Protein AF-A0A7W1S8F2-F1 (afdb_monomer_lite)

Structure (mmCIF, N/CA/C/O backbone):
data_AF-A0A7W1S8F2-F1
#
_entry.id   AF-A0A7W1S8F2-F1
#
loop_
_atom_site.group_PDB
_atom_site.id
_atom_site.type_symbol
_atom_site.label_atom_id
_atom_site.label_alt_id
_atom_site.label_comp_id
_atom_site.label_asym_id
_atom_site.label_entity_id
_atom_site.label_seq_id
_atom_site.pdbx_PDB_ins_code
_atom_site.Cartn_x
_atom_site.Cartn_y
_atom_site.Cartn_z
_atom_site.occupancy
_atom_site.B_iso_or_equiv
_atom_site.auth_seq_id
_atom_site.auth_comp_id
_atom_site.auth_asym_id
_atom_site.auth_atom_id
_atom_site.pdbx_PDB_model_num
ATOM 1 N N . TRP A 1 1 ? -20.239 -1.026 -16.893 1.00 43.25 1 TRP A N 1
ATOM 2 C CA . TRP A 1 1 ? -20.354 -1.531 -15.518 1.00 43.25 1 TRP A CA 1
ATOM 3 C C . TRP A 1 1 ? -19.721 -0.488 -14.616 1.00 43.25 1 TRP A C 1
ATOM 5 O O . TRP A 1 1 ? -18.507 -0.480 -14.475 1.00 43.25 1 TRP A O 1
ATOM 15 N N . GLU A 1 2 ? -20.513 0.463 -14.125 1.00 54.94 2 GLU A N 1
ATOM 16 C CA . GLU A 1 2 ? -20.100 1.352 -13.034 1.00 54.94 2 GLU A CA 1
ATOM 17 C C . GLU A 1 2 ? -20.298 0.561 -11.746 1.00 54.94 2 GLU A C 1
ATOM 19 O O . GLU A 1 2 ? -21.408 0.452 -11.233 1.00 54.94 2 GLU A O 1
ATOM 24 N N . THR A 1 3 ? -19.247 -0.108 -11.284 1.00 67.62 3 THR A N 1
ATOM 25 C CA . THR A 1 3 ? -19.252 -0.627 -9.919 1.00 67.62 3 THR A CA 1
ATOM 26 C C . THR A 1 3 ? -19.159 0.576 -8.996 1.00 67.62 3 THR A C 1
ATOM 28 O O . THR A 1 3 ? -18.161 1.297 -9.039 1.00 67.62 3 THR A O 1
ATOM 31 N N . ASP A 1 4 ? -20.178 0.792 -8.168 1.00 87.56 4 ASP A N 1
ATOM 32 C CA . ASP A 1 4 ? -20.087 1.760 -7.082 1.00 87.56 4 ASP A CA 1
ATOM 33 C C . ASP A 1 4 ? -19.149 1.195 -6.004 1.00 87.56 4 ASP A C 1
ATOM 35 O O . ASP A 1 4 ? -19.518 0.391 -5.142 1.00 87.56 4 ASP A O 1
ATOM 39 N N . TRP A 1 5 ? -17.874 1.566 -6.110 1.00 88.62 5 TRP A N 1
ATOM 40 C CA . TRP A 1 5 ? -16.828 1.145 -5.183 1.00 88.62 5 TRP A CA 1
ATOM 41 C C . TRP A 1 5 ? -17.100 1.604 -3.748 1.00 88.62 5 TRP A C 1
ATOM 43 O O . TRP A 1 5 ? -16.693 0.912 -2.814 1.00 88.62 5 TRP A O 1
ATOM 53 N N . ILE A 1 6 ? -17.816 2.717 -3.565 1.00 90.19 6 ILE A N 1
ATOM 54 C CA . ILE A 1 6 ? -18.165 3.250 -2.246 1.00 90.19 6 ILE A CA 1
ATOM 55 C C . ILE A 1 6 ? -19.217 2.348 -1.601 1.00 90.19 6 ILE A C 1
ATOM 57 O O . ILE A 1 6 ? -19.053 1.933 -0.451 1.00 90.19 6 ILE A O 1
ATOM 61 N N . GLU A 1 7 ? -20.261 1.971 -2.342 1.00 91.19 7 GLU A N 1
ATOM 62 C CA . GLU A 1 7 ? -21.257 1.012 -1.854 1.00 91.19 7 GLU A CA 1
ATOM 63 C C . GLU A 1 7 ? -20.631 -0.346 -1.527 1.00 91.19 7 GLU A C 1
ATOM 65 O O . GLU A 1 7 ? -20.913 -0.917 -0.467 1.00 91.19 7 GLU A O 1
ATOM 70 N N . LEU A 1 8 ? -19.730 -0.840 -2.386 1.00 91.44 8 LEU A N 1
ATOM 71 C CA . LEU A 1 8 ? -19.007 -2.085 -2.135 1.00 91.44 8 LEU A CA 1
ATOM 72 C C . LEU A 1 8 ? -18.164 -1.997 -0.857 1.00 91.44 8 LEU A C 1
ATOM 74 O O . LEU A 1 8 ? -18.210 -2.909 -0.032 1.00 91.44 8 LEU A O 1
ATOM 78 N N . PHE A 1 9 ? -17.420 -0.907 -0.663 1.00 93.94 9 PHE A N 1
ATOM 79 C CA . PHE A 1 9 ? -16.606 -0.702 0.533 1.00 93.94 9 PHE A CA 1
ATOM 80 C C . PHE A 1 9 ? -17.468 -0.645 1.799 1.00 93.94 9 PHE A C 1
ATOM 82 O O . PHE A 1 9 ? -17.168 -1.316 2.793 1.00 93.94 9 PHE A O 1
ATOM 89 N N . ARG A 1 10 ? -18.591 0.081 1.739 1.00 92.94 10 ARG A N 1
ATOM 90 C CA . ARG A 1 10 ? -19.545 0.215 2.845 1.00 92.94 10 ARG A CA 1
ATOM 91 C C . ARG A 1 10 ? -20.196 -1.115 3.221 1.00 92.94 10 ARG A C 1
ATOM 93 O O . ARG A 1 10 ? -20.351 -1.408 4.411 1.00 92.94 10 ARG A O 1
ATOM 100 N N . GLY A 1 11 ? -20.573 -1.912 2.221 1.00 92.75 11 GLY A N 1
ATOM 101 C CA . GLY A 1 11 ? -21.198 -3.220 2.405 1.00 92.75 11 GLY A CA 1
ATOM 102 C C . GLY A 1 11 ? -20.216 -4.288 2.886 1.00 92.75 11 GLY A C 1
ATOM 103 O O . GLY A 1 11 ? -20.519 -5.021 3.826 1.00 92.75 11 GLY A O 1
ATOM 104 N N . ALA A 1 12 ? -19.027 -4.352 2.283 1.00 93.69 12 ALA A N 1
ATOM 105 C CA . ALA A 1 12 ? -18.024 -5.368 2.592 1.00 93.69 12 ALA A CA 1
ATOM 106 C C . ALA A 1 12 ? -17.306 -5.123 3.925 1.00 93.69 12 ALA A C 1
ATOM 108 O O . ALA A 1 12 ? -16.913 -6.089 4.577 1.00 93.69 12 ALA A O 1
ATOM 109 N N . ARG A 1 13 ? -17.121 -3.853 4.325 1.00 94.38 13 ARG A N 1
ATOM 110 C CA . ARG A 1 13 ? -16.362 -3.448 5.527 1.00 94.38 13 ARG A CA 1
ATOM 111 C C . ARG A 1 13 ? -15.024 -4.190 5.632 1.00 94.38 13 ARG A C 1
ATOM 113 O O . ARG A 1 13 ? -14.795 -4.916 6.606 1.00 94.38 13 ARG A O 1
ATOM 120 N N . PRO A 1 14 ? -14.154 -4.076 4.618 1.00 95.06 14 PRO A N 1
ATOM 121 C CA . PRO A 1 14 ? -13.013 -4.963 4.479 1.00 95.06 14 PRO A CA 1
ATOM 122 C C . PRO A 1 14 ? -12.031 -4.823 5.644 1.00 95.06 14 PRO A C 1
ATOM 124 O O . PRO A 1 14 ? -11.685 -3.724 6.069 1.00 95.06 14 PRO A O 1
ATOM 127 N N . ASN A 1 15 ? -11.499 -5.956 6.103 1.00 95.50 15 ASN A N 1
ATOM 128 C CA . ASN A 1 15 ? -10.436 -5.960 7.106 1.00 95.50 15 ASN A CA 1
ATOM 129 C C . ASN A 1 15 ? -9.069 -5.606 6.507 1.00 95.50 15 ASN A C 1
ATOM 131 O O . ASN A 1 15 ? -8.148 -5.261 7.243 1.00 95.50 15 ASN A O 1
ATOM 135 N N . GLY A 1 16 ? -8.912 -5.717 5.190 1.00 96.88 16 GLY A N 1
ATOM 136 C CA . GLY A 1 16 ? -7.654 -5.468 4.504 1.00 96.88 16 GLY A CA 1
ATOM 137 C C . GLY A 1 16 ? -7.864 -4.963 3.088 1.00 96.88 16 GLY A C 1
ATOM 138 O O . GLY A 1 16 ? -8.748 -5.450 2.388 1.00 96.88 16 GLY A O 1
ATOM 139 N N . ILE A 1 17 ? -7.009 -4.037 2.667 1.00 97.62 17 ILE A N 1
ATOM 140 C CA . ILE A 1 17 ? -6.901 -3.560 1.291 1.00 97.62 17 ILE A CA 1
ATOM 141 C C . ILE A 1 17 ? -5.522 -3.952 0.763 1.00 97.62 17 ILE A C 1
ATOM 143 O O . ILE A 1 17 ? -4.499 -3.641 1.374 1.00 97.62 17 ILE A O 1
ATOM 147 N N . LEU A 1 18 ? -5.515 -4.633 -0.379 1.00 97.31 18 LEU A N 1
ATOM 148 C CA . LEU A 1 18 ? -4.326 -4.915 -1.170 1.00 97.31 18 LEU A CA 1
ATOM 149 C C . LEU A 1 18 ? -4.426 -4.095 -2.456 1.00 97.31 18 LEU A C 1
ATOM 151 O O . LEU A 1 18 ? -5.280 -4.371 -3.296 1.00 97.31 18 LEU A O 1
ATOM 155 N N . PHE A 1 19 ? -3.576 -3.088 -2.601 1.00 97.50 19 PHE A N 1
ATOM 156 C CA . PHE A 1 19 ? -3.540 -2.231 -3.779 1.00 97.50 19 PHE A CA 1
ATOM 157 C C . PHE A 1 19 ? -2.356 -2.624 -4.654 1.00 97.50 19 PHE A C 1
ATOM 159 O O . PHE A 1 19 ? -1.218 -2.666 -4.189 1.00 97.50 19 PHE A O 1
ATOM 166 N N . MET A 1 20 ? -2.612 -2.924 -5.922 1.00 95.69 20 MET A N 1
ATOM 167 C CA . MET A 1 20 ? -1.552 -3.213 -6.883 1.00 95.69 20 MET A CA 1
ATOM 168 C C . MET A 1 20 ? -1.270 -1.962 -7.697 1.00 95.69 20 MET A C 1
ATOM 170 O O . MET A 1 20 ? -2.176 -1.424 -8.326 1.00 95.69 20 MET A O 1
ATOM 174 N N . LEU A 1 21 ? -0.017 -1.530 -7.684 1.00 96.19 21 LEU A N 1
ATOM 175 C CA . LEU A 1 21 ? 0.453 -0.365 -8.412 1.00 96.19 21 LEU A CA 1
ATOM 176 C C . LEU A 1 21 ? 1.238 -0.820 -9.639 1.00 96.19 21 LEU A C 1
ATOM 178 O O . LEU A 1 21 ? 2.101 -1.692 -9.545 1.00 96.19 21 LEU A O 1
ATOM 182 N N . ASP A 1 22 ? 0.955 -0.205 -10.780 1.00 91.38 22 ASP A N 1
ATOM 183 C CA . ASP A 1 22 ? 1.684 -0.415 -12.027 1.00 91.38 22 ASP A CA 1
ATOM 184 C C . ASP A 1 22 ? 2.376 0.876 -12.463 1.00 91.38 22 ASP A C 1
ATOM 186 O O . ASP A 1 22 ? 1.724 1.867 -12.783 1.00 91.38 22 ASP A O 1
ATOM 190 N N . GLN A 1 23 ? 3.705 0.882 -12.492 1.00 87.44 23 GLN A N 1
ATOM 191 C CA . GLN A 1 23 ? 4.449 2.108 -12.763 1.00 87.44 23 GLN A CA 1
ATOM 192 C C . GLN A 1 23 ? 4.373 2.604 -14.220 1.00 87.44 23 GLN A C 1
ATOM 194 O O . GLN A 1 23 ? 4.863 3.695 -14.500 1.00 87.44 23 GLN A O 1
ATOM 199 N N . THR A 1 24 ? 3.757 1.856 -15.146 1.00 88.31 24 THR A N 1
ATOM 200 C CA . THR A 1 24 ? 3.661 2.272 -16.558 1.00 88.31 24 THR A CA 1
ATOM 201 C C . THR A 1 24 ? 2.796 3.513 -16.783 1.00 88.31 24 THR A C 1
ATOM 203 O O . THR A 1 24 ? 2.989 4.200 -17.780 1.00 88.31 24 THR A O 1
ATOM 206 N N . ASP A 1 25 ? 1.850 3.807 -15.883 1.00 88.94 25 ASP A N 1
ATOM 207 C CA . ASP A 1 25 ? 1.038 5.032 -15.929 1.00 88.94 25 ASP A CA 1
ATOM 208 C C . ASP A 1 25 ? 0.921 5.669 -14.533 1.00 88.94 25 ASP A C 1
ATOM 210 O O . ASP A 1 25 ? -0.038 5.419 -13.795 1.00 88.94 25 ASP A O 1
ATOM 214 N N . PRO A 1 26 ? 1.898 6.505 -14.138 1.00 90.38 26 PRO A N 1
ATOM 215 C CA . PRO A 1 26 ? 1.913 7.086 -12.805 1.00 90.38 26 PRO A CA 1
ATOM 216 C C . PRO A 1 26 ? 0.741 8.025 -12.515 1.00 90.38 26 PRO A C 1
ATOM 218 O O . PRO A 1 26 ? 0.376 8.178 -11.353 1.00 90.38 26 PRO A O 1
ATOM 221 N N . PHE A 1 27 ? 0.162 8.681 -13.525 1.00 92.88 27 PHE A N 1
ATOM 222 C CA . PHE A 1 27 ? -0.950 9.611 -13.308 1.00 92.88 27 PHE A CA 1
ATOM 223 C C . PHE A 1 27 ? -2.220 8.846 -12.955 1.00 92.88 27 PHE A C 1
ATOM 225 O O . PHE A 1 27 ? -2.817 9.105 -11.911 1.00 92.88 27 PHE A O 1
ATOM 232 N N . LEU A 1 28 ? -2.556 7.830 -13.751 1.00 94.75 28 LEU A N 1
ATOM 233 C CA . LEU A 1 28 ? -3.716 6.988 -13.486 1.00 94.75 28 LEU A CA 1
ATOM 234 C C . LEU A 1 28 ? -3.609 6.277 -12.129 1.00 94.75 28 LEU A C 1
ATOM 236 O O . LEU A 1 28 ? -4.579 6.219 -11.374 1.00 94.75 28 LEU A O 1
ATOM 240 N N . GLN A 1 29 ? -2.424 5.760 -11.788 1.00 95.38 29 GLN A N 1
ATOM 241 C CA . GLN A 1 29 ? -2.217 5.090 -10.503 1.00 95.38 29 GLN A CA 1
ATOM 242 C C . GLN A 1 29 ? -2.323 6.042 -9.309 1.00 95.38 29 GLN A C 1
ATOM 244 O O . GLN A 1 29 ? -2.826 5.643 -8.258 1.00 95.38 29 GLN A O 1
ATOM 249 N N . LYS A 1 30 ? -1.877 7.298 -9.446 1.00 95.88 30 LYS A N 1
ATOM 250 C CA . LYS A 1 30 ? -2.061 8.322 -8.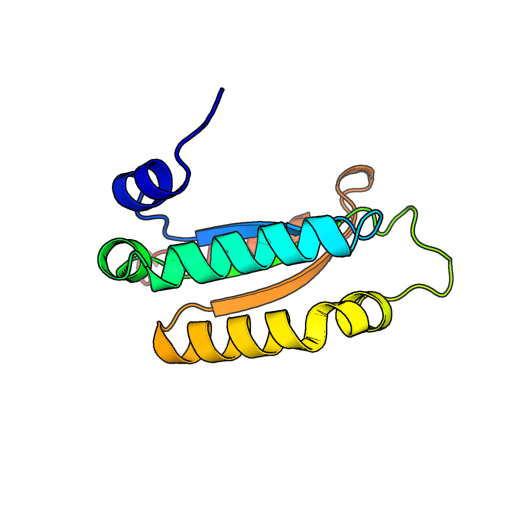405 1.00 95.88 30 LYS A CA 1
ATOM 251 C C . LYS A 1 30 ? -3.528 8.626 -8.179 1.00 95.88 30 LYS A C 1
ATOM 253 O O . LYS A 1 30 ? -3.947 8.692 -7.027 1.00 95.88 30 LYS A O 1
ATOM 258 N N . ASP A 1 31 ? -4.296 8.786 -9.249 1.00 96.00 31 ASP A N 1
ATOM 259 C CA . ASP A 1 31 ? -5.728 9.058 -9.148 1.00 96.00 31 ASP A CA 1
ATOM 260 C C . ASP A 1 31 ? -6.456 7.880 -8.495 1.00 96.00 31 ASP A C 1
ATOM 262 O O . ASP A 1 31 ? -7.228 8.074 -7.557 1.00 96.00 31 ASP A O 1
ATOM 266 N N . ALA A 1 32 ? -6.130 6.646 -8.893 1.00 95.94 32 ALA A N 1
ATOM 267 C CA . ALA A 1 32 ? -6.679 5.438 -8.282 1.00 95.94 32 ALA A CA 1
ATOM 268 C C . ALA A 1 32 ? -6.308 5.308 -6.793 1.00 95.94 32 ALA A C 1
ATOM 270 O O . ALA A 1 32 ? -7.163 4.997 -5.961 1.00 95.94 32 ALA A O 1
ATOM 271 N N . LEU A 1 33 ? -5.052 5.573 -6.425 1.00 97.25 33 LEU A N 1
ATOM 272 C CA . LEU A 1 33 ? -4.614 5.517 -5.030 1.00 97.25 33 LEU A CA 1
ATOM 273 C C . LEU A 1 33 ? -5.289 6.609 -4.190 1.00 97.25 33 LEU A C 1
ATOM 275 O O . LEU A 1 33 ? -5.770 6.334 -3.091 1.00 97.25 33 LEU A O 1
ATOM 279 N N . ASN A 1 34 ? -5.384 7.833 -4.714 1.00 97.38 34 ASN A N 1
ATOM 280 C CA . ASN A 1 34 ? -6.085 8.927 -4.048 1.00 97.38 34 ASN A CA 1
ATOM 281 C C . ASN A 1 34 ? -7.580 8.650 -3.900 1.00 97.38 34 ASN A C 1
ATOM 283 O O . ASN A 1 34 ? -8.137 8.982 -2.856 1.00 97.38 34 ASN A O 1
ATOM 287 N N . PHE A 1 35 ? -8.208 8.008 -4.887 1.00 96.50 35 PHE A N 1
ATOM 288 C CA . PHE A 1 35 ? -9.595 7.564 -4.804 1.00 96.50 35 PHE A CA 1
ATOM 289 C C . PHE A 1 35 ? -9.802 6.583 -3.645 1.00 96.50 35 PHE A C 1
ATOM 291 O O . PHE A 1 35 ? -10.694 6.786 -2.826 1.00 96.50 35 PHE A O 1
ATOM 298 N N . VAL A 1 36 ? -8.948 5.562 -3.510 1.00 96.94 36 VAL A N 1
ATOM 299 C CA . VAL A 1 36 ? -9.058 4.590 -2.408 1.00 96.94 36 VAL A CA 1
ATOM 300 C C . VAL A 1 36 ? -8.819 5.254 -1.050 1.00 96.94 36 VAL A C 1
ATOM 302 O O . VAL A 1 36 ? -9.576 5.015 -0.112 1.00 96.94 36 VAL A O 1
ATOM 305 N N . LEU A 1 37 ? -7.806 6.120 -0.938 1.00 97.50 37 LEU A N 1
ATOM 306 C CA . LEU A 1 37 ? -7.552 6.877 0.292 1.00 97.50 37 LEU A CA 1
ATOM 307 C C . LEU A 1 37 ? -8.742 7.782 0.645 1.00 97.50 37 LEU A C 1
ATOM 309 O O . LEU A 1 37 ? -9.120 7.855 1.811 1.00 97.50 37 LEU A O 1
ATOM 313 N N . GLN A 1 38 ? -9.364 8.427 -0.344 1.00 96.75 38 GLN A N 1
ATOM 314 C CA . GLN A 1 38 ? -10.550 9.261 -0.144 1.00 96.75 38 GLN A CA 1
ATOM 315 C C . GLN A 1 38 ? -11.766 8.438 0.287 1.00 96.75 38 GLN A C 1
ATOM 317 O O . GLN A 1 38 ? -12.427 8.794 1.254 1.00 96.75 38 GLN A O 1
ATOM 322 N N . MET A 1 39 ? -12.005 7.292 -0.346 1.00 96.06 39 MET A N 1
ATOM 323 C CA . MET A 1 39 ? -13.089 6.378 0.015 1.00 96.06 39 MET A CA 1
ATOM 324 C C . MET A 1 39 ? -12.995 5.912 1.477 1.00 96.06 39 MET A C 1
ATOM 326 O O . MET A 1 39 ? -14.008 5.816 2.164 1.00 96.06 39 MET A O 1
ATOM 330 N N . ILE A 1 40 ? -11.782 5.659 1.981 1.00 96.75 40 ILE A N 1
ATOM 331 C CA . ILE A 1 40 ? -11.559 5.315 3.396 1.00 96.75 40 ILE A CA 1
ATOM 332 C C . ILE A 1 40 ? -11.910 6.494 4.320 1.00 96.75 40 ILE A C 1
ATOM 334 O O . ILE A 1 40 ? -12.453 6.278 5.404 1.00 96.75 40 ILE A O 1
ATOM 338 N N . ASP A 1 41 ? -11.597 7.728 3.910 1.00 95.31 41 ASP A N 1
ATOM 339 C CA . ASP A 1 41 ? -11.911 8.940 4.677 1.00 95.31 41 ASP A CA 1
ATOM 340 C C . ASP A 1 41 ? -13.418 9.215 4.732 1.00 95.31 41 ASP A C 1
ATOM 342 O O . ASP A 1 41 ? -13.938 9.560 5.797 1.00 95.31 41 ASP A O 1
ATOM 346 N N . ASP A 1 42 ? -14.107 9.024 3.608 1.00 95.44 42 ASP A N 1
ATOM 347 C CA . ASP A 1 42 ? -15.531 9.329 3.456 1.00 95.44 42 ASP A CA 1
ATOM 348 C C . ASP A 1 42 ? -16.438 8.275 4.108 1.00 95.44 42 ASP A C 1
ATOM 350 O O . ASP A 1 42 ? -17.562 8.580 4.508 1.00 95.44 42 ASP A O 1
ATOM 354 N N . GLU A 1 43 ? -15.938 7.049 4.300 1.00 95.12 43 GLU A N 1
ATOM 355 C CA . GLU A 1 43 ? -16.676 5.933 4.899 1.00 95.12 43 GLU A CA 1
ATOM 356 C C . GLU A 1 43 ? -16.079 5.488 6.253 1.00 95.12 43 GLU A C 1
ATOM 358 O O . GLU A 1 43 ? -15.662 4.332 6.420 1.00 95.12 43 GLU A O 1
ATOM 363 N N . PRO A 1 44 ? -16.082 6.350 7.292 1.00 91.31 44 PRO A N 1
ATOM 364 C CA . PRO A 1 44 ? -15.409 6.078 8.564 1.00 91.31 44 PRO A CA 1
ATOM 365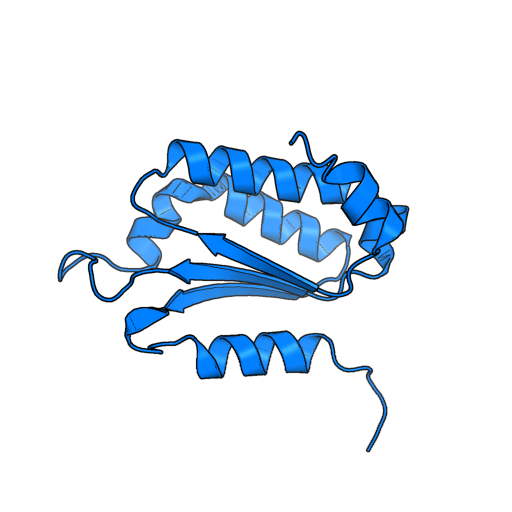 C C . PRO A 1 44 ? -16.001 4.880 9.316 1.00 91.31 44 PRO A C 1
ATOM 367 O O . PRO A 1 44 ? -15.315 4.242 10.112 1.00 91.31 44 PRO A O 1
ATOM 370 N N . VAL A 1 45 ? -17.278 4.554 9.090 1.00 91.94 45 VAL A N 1
ATOM 371 C CA . VAL A 1 45 ? -17.922 3.379 9.700 1.00 91.94 45 VAL A CA 1
ATOM 372 C C . VAL A 1 45 ? -17.363 2.087 9.111 1.00 91.94 45 VAL A C 1
ATOM 374 O O . VAL A 1 45 ? -17.100 1.150 9.864 1.00 91.94 45 VAL A O 1
ATOM 377 N N . ALA A 1 46 ? -17.163 2.040 7.792 1.00 92.44 46 ALA A N 1
ATOM 378 C CA . ALA A 1 46 ? -16.577 0.888 7.117 1.00 92.44 46 ALA A CA 1
ATOM 379 C C . ALA A 1 46 ? -15.073 0.788 7.396 1.00 92.44 46 ALA A C 1
ATOM 381 O O . ALA A 1 46 ? -14.568 -0.302 7.642 1.00 92.44 46 ALA A O 1
ATOM 382 N N . ALA A 1 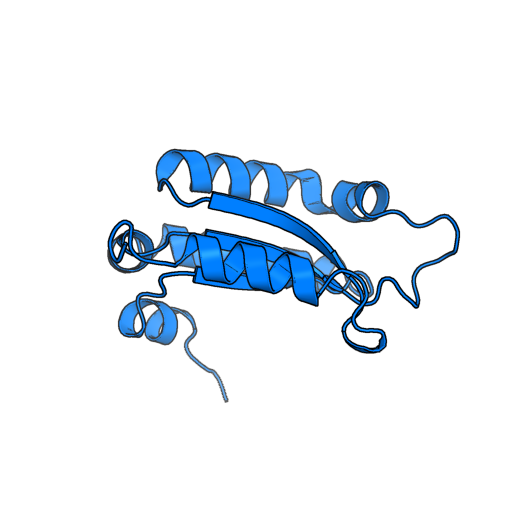47 ? -14.377 1.924 7.471 1.00 94.38 47 ALA A N 1
ATOM 383 C CA . ALA A 1 47 ? -12.951 1.974 7.769 1.00 94.38 47 ALA A CA 1
ATOM 384 C C . ALA A 1 47 ? -12.583 1.447 9.171 1.00 94.38 47 ALA A C 1
ATOM 386 O O . ALA A 1 47 ? -11.450 1.027 9.381 1.00 94.38 4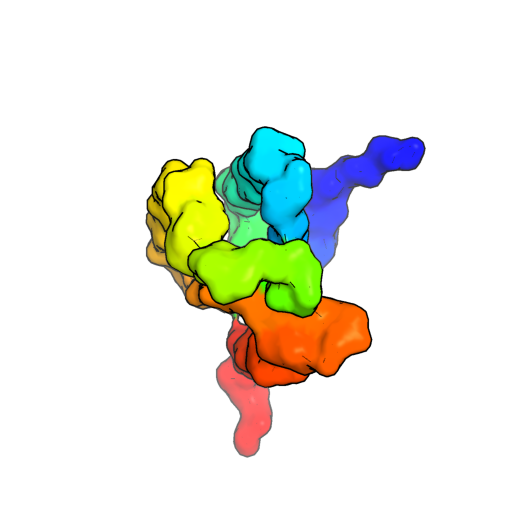7 ALA A O 1
ATOM 387 N N . LYS A 1 48 ? -13.518 1.409 10.135 1.00 92.69 48 LYS A N 1
ATOM 388 C CA . LYS A 1 48 ? -13.256 0.893 11.495 1.00 92.69 48 LYS A CA 1
ATOM 389 C C . LYS A 1 48 ? -12.809 -0.570 11.541 1.00 92.69 48 LYS A C 1
ATOM 391 O O . LYS A 1 48 ? -12.141 -0.952 12.498 1.00 92.69 48 LYS A O 1
ATOM 396 N N . SER A 1 49 ? -13.208 -1.401 10.578 1.00 92.38 49 SER A N 1
ATOM 397 C CA . SER A 1 49 ? -12.770 -2.803 10.517 1.00 92.38 49 SER A CA 1
ATOM 398 C C . SER A 1 49 ? -11.422 -2.976 9.817 1.00 92.38 49 SER A C 1
ATOM 400 O O . SER A 1 49 ? -10.847 -4.065 9.892 1.00 92.38 49 SER A O 1
ATOM 402 N N . LEU A 1 50 ? -10.904 -1.929 9.168 1.00 96.56 50 LEU A N 1
ATOM 403 C CA . LEU A 1 50 ? -9.672 -1.983 8.398 1.00 96.56 50 LEU A CA 1
ATOM 404 C C . LEU A 1 50 ? -8.469 -2.184 9.327 1.00 96.56 50 LEU A C 1
ATOM 406 O O . LEU A 1 50 ? -8.197 -1.387 10.220 1.00 96.56 50 LEU A O 1
ATOM 410 N N . LYS A 1 51 ? -7.721 -3.261 9.093 1.00 96.81 51 LYS A N 1
ATOM 411 C CA . LYS A 1 51 ? -6.503 -3.629 9.828 1.00 96.81 51 LYS A CA 1
ATOM 412 C C . LYS A 1 51 ? -5.239 -3.456 8.998 1.00 96.81 51 LYS A C 1
ATOM 414 O O . LYS A 1 51 ? -4.164 -3.293 9.577 1.00 96.81 51 LYS A O 1
ATOM 419 N N . ALA A 1 52 ? -5.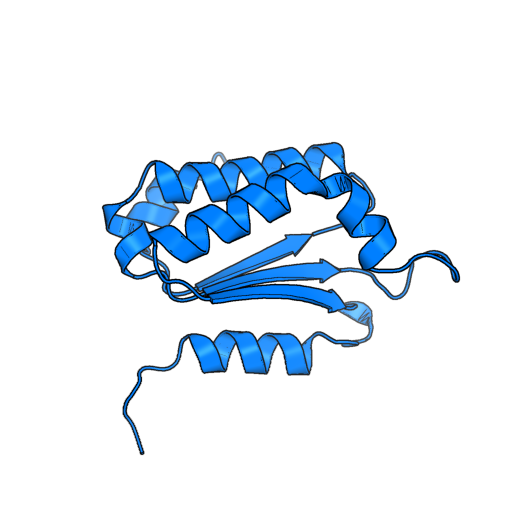342 -3.518 7.669 1.00 98.00 52 ALA A N 1
ATOM 420 C CA . ALA A 1 52 ? -4.195 -3.402 6.775 1.00 98.00 52 ALA A CA 1
ATOM 421 C C . ALA A 1 52 ? -4.519 -2.674 5.463 1.00 98.00 52 ALA A C 1
ATOM 423 O O . ALA A 1 52 ? -5.536 -2.966 4.842 1.00 98.00 52 ALA A O 1
ATOM 424 N N . PHE A 1 53 ? -3.611 -1.817 4.998 1.00 98.38 53 PHE A N 1
ATOM 425 C CA . PHE A 1 53 ? -3.582 -1.294 3.629 1.00 98.38 53 PHE A CA 1
ATOM 426 C C . PHE A 1 53 ? -2.171 -1.472 3.066 1.00 98.38 53 PHE A C 1
ATOM 428 O O . PHE A 1 53 ? -1.247 -0.744 3.415 1.00 98.38 53 PHE A O 1
ATOM 435 N N . TYR A 1 54 ? -1.995 -2.486 2.224 1.00 98.44 54 TYR A N 1
ATOM 436 C CA . TYR A 1 54 ? -0.706 -2.876 1.660 1.00 98.44 54 TYR A CA 1
ATOM 437 C C . TYR A 1 54 ? -0.666 -2.551 0.164 1.00 98.44 54 TYR A C 1
ATOM 439 O O . TYR A 1 54 ? -1.644 -2.787 -0.544 1.00 98.44 54 TYR A O 1
ATOM 447 N N . ILE A 1 55 ? 0.461 -2.022 -0.314 1.00 98.38 55 ILE A N 1
ATOM 448 C CA . ILE A 1 55 ? 0.691 -1.654 -1.714 1.00 98.38 55 ILE A CA 1
ATOM 449 C C . ILE A 1 55 ? 1.781 -2.554 -2.302 1.00 98.38 55 ILE A C 1
ATOM 451 O O . ILE A 1 55 ? 2.896 -2.598 -1.785 1.00 98.38 55 ILE A O 1
ATOM 455 N N . LEU A 1 56 ? 1.468 -3.253 -3.393 1.00 97.81 56 LEU A N 1
ATOM 456 C CA . LEU A 1 56 ? 2.442 -4.002 -4.185 1.00 97.81 56 LEU A CA 1
ATOM 457 C C . LEU A 1 56 ? 2.723 -3.251 -5.486 1.00 97.81 56 LEU A C 1
ATOM 459 O O . LEU A 1 56 ? 1.860 -3.195 -6.361 1.00 97.81 56 LEU A O 1
ATOM 463 N N . VAL A 1 57 ? 3.929 -2.714 -5.632 1.00 97.25 57 VAL A N 1
ATOM 464 C CA . VAL A 1 57 ? 4.425 -2.161 -6.894 1.00 97.25 57 VAL A CA 1
ATOM 465 C C . VAL A 1 57 ? 4.832 -3.334 -7.778 1.00 97.25 57 VAL A C 1
ATOM 467 O O . VAL A 1 57 ? 5.829 -4.012 -7.532 1.00 97.25 57 VAL A O 1
ATOM 470 N N . ASN A 1 58 ? 3.986 -3.637 -8.755 1.00 95.12 58 ASN A N 1
ATOM 471 C CA . ASN A 1 58 ? 4.066 -4.854 -9.544 1.00 95.12 58 ASN A CA 1
ATOM 472 C C . ASN A 1 58 ? 4.989 -4.694 -10.765 1.00 95.12 58 ASN A C 1
ATOM 474 O O . ASN A 1 58 ? 5.382 -3.593 -11.156 1.00 95.12 58 ASN A O 1
ATOM 478 N N . LYS A 1 59 ? 5.245 -5.829 -11.418 1.00 94.00 59 LYS A N 1
ATOM 479 C CA . LYS A 1 59 ? 6.002 -5.972 -12.659 1.00 94.00 59 LYS A CA 1
ATOM 480 C C . LYS A 1 59 ? 7.493 -5.673 -12.505 1.00 94.00 59 LYS A C 1
ATOM 482 O O . LYS A 1 59 ? 8.122 -5.249 -13.467 1.00 94.00 59 LYS A O 1
ATOM 487 N N . SER A 1 60 ? 8.071 -5.914 -11.326 1.00 93.62 60 SER A N 1
ATOM 488 C CA . SER A 1 60 ? 9.503 -5.669 -11.086 1.00 93.62 60 SER A CA 1
ATOM 489 C C . SER A 1 60 ? 10.459 -6.475 -11.972 1.00 93.62 60 SER A C 1
ATOM 491 O O . SER A 1 60 ? 11.654 -6.213 -11.993 1.00 93.62 60 SER A O 1
ATOM 493 N N . ASP A 1 61 ? 9.946 -7.436 -12.738 1.00 91.38 61 ASP A N 1
ATOM 494 C CA . ASP A 1 61 ? 10.668 -8.180 -13.768 1.00 91.38 61 ASP A CA 1
ATOM 495 C C . ASP A 1 61 ? 10.877 -7.416 -15.086 1.00 91.38 61 ASP A C 1
ATOM 497 O O . ASP A 1 61 ? 11.732 -7.817 -15.868 1.00 91.38 61 ASP A O 1
ATOM 501 N N . VAL A 1 62 ? 10.117 -6.345 -15.343 1.00 91.69 62 VAL A N 1
ATOM 502 C CA . VAL A 1 62 ? 10.218 -5.542 -16.583 1.00 91.69 62 VAL A CA 1
ATOM 503 C C . VAL A 1 62 ? 10.653 -4.100 -16.329 1.00 91.69 62 VAL A C 1
ATOM 505 O O . VAL A 1 62 ? 10.561 -3.252 -17.215 1.00 91.69 62 VAL A O 1
ATOM 508 N N . TRP A 1 63 ? 11.066 -3.794 -15.102 1.00 91.88 63 TRP A N 1
ATOM 509 C CA . TRP A 1 63 ? 11.638 -2.496 -14.769 1.00 91.88 63 TRP A CA 1
ATOM 510 C C . TRP A 1 63 ? 13.023 -2.374 -15.418 1.00 91.88 63 TRP A C 1
ATOM 512 O O . TRP A 1 63 ? 13.650 -3.388 -15.722 1.00 91.88 63 TRP A O 1
ATOM 522 N N . GLY A 1 64 ? 13.491 -1.147 -15.667 1.00 88.94 64 GLY A N 1
ATOM 523 C CA . GLY A 1 64 ? 14.867 -0.951 -16.125 1.00 88.94 64 GLY A CA 1
ATOM 524 C C . GLY A 1 64 ? 15.855 -1.475 -15.081 1.00 88.94 64 GLY A C 1
ATOM 525 O O . GLY A 1 64 ? 15.538 -1.466 -13.894 1.00 88.94 64 GLY A O 1
ATOM 526 N N . ASP A 1 65 ? 17.044 -1.905 -15.506 1.00 88.00 65 ASP A N 1
ATOM 527 C CA . ASP A 1 65 ? 18.042 -2.513 -14.607 1.00 88.00 65 ASP A CA 1
ATOM 528 C C . ASP A 1 65 ? 18.422 -1.606 -13.417 1.00 88.00 65 ASP A C 1
ATOM 530 O O . ASP A 1 65 ? 18.732 -2.101 -12.335 1.00 88.00 65 ASP A O 1
ATOM 534 N N . ASP A 1 66 ? 18.338 -0.284 -13.602 1.00 90.06 66 ASP A N 1
ATOM 535 C CA . ASP A 1 66 ? 18.613 0.725 -12.570 1.00 90.06 66 ASP A CA 1
ATOM 536 C C . ASP A 1 66 ? 17.355 1.201 -11.818 1.00 90.06 66 ASP A C 1
ATOM 538 O O . ASP A 1 66 ? 17.457 1.949 -10.844 1.00 90.06 66 ASP A O 1
ATOM 542 N N . THR A 1 67 ? 16.161 0.785 -12.250 1.00 93.44 67 THR A N 1
ATOM 543 C CA . THR A 1 67 ? 14.897 1.238 -11.667 1.00 93.44 67 THR A CA 1
ATOM 544 C C . THR A 1 67 ? 14.609 0.506 -10.364 1.00 93.44 67 THR A C 1
ATOM 546 O O . THR A 1 67 ? 14.386 -0.704 -10.335 1.00 93.44 67 THR A O 1
ATOM 549 N N . THR A 1 68 ? 14.543 1.265 -9.274 1.00 94.88 68 THR A N 1
ATOM 550 C CA . THR A 1 68 ? 14.289 0.742 -7.923 1.00 94.88 68 THR A CA 1
ATOM 551 C C . THR A 1 68 ? 12.910 1.139 -7.406 1.00 94.88 68 THR A C 1
ATOM 553 O O . THR A 1 68 ? 12.347 2.150 -7.831 1.00 94.88 68 THR A O 1
ATOM 556 N N . LEU A 1 69 ? 12.379 0.402 -6.421 1.00 96.00 69 LEU A N 1
ATOM 557 C CA . LEU A 1 69 ? 11.160 0.803 -5.710 1.00 96.00 69 LEU A CA 1
ATOM 558 C C . LEU A 1 69 ? 11.230 2.255 -5.214 1.00 96.00 69 LEU A C 1
ATOM 560 O O . LEU A 1 69 ? 10.273 3.006 -5.389 1.00 96.00 69 LEU A O 1
ATOM 564 N N . ASP A 1 70 ? 12.355 2.662 -4.624 1.00 95.62 70 ASP A N 1
ATOM 565 C CA . ASP A 1 70 ? 12.520 4.016 -4.094 1.00 95.62 70 ASP A CA 1
ATOM 566 C C . ASP A 1 70 ? 12.367 5.072 -5.189 1.00 95.62 70 ASP A C 1
ATOM 568 O O . ASP A 1 70 ? 11.653 6.054 -4.985 1.00 95.62 70 ASP A O 1
ATOM 572 N N . GLU A 1 71 ? 12.976 4.857 -6.359 1.00 95.25 71 GLU A N 1
ATOM 573 C CA . GLU A 1 71 ? 12.850 5.744 -7.519 1.00 95.25 71 GLU A CA 1
ATOM 574 C C . GLU A 1 71 ? 11.393 5.873 -7.977 1.00 95.25 71 GLU A C 1
ATOM 576 O O . GLU A 1 71 ? 10.885 6.986 -8.128 1.00 95.25 71 GLU A O 1
ATOM 581 N N . ILE A 1 72 ? 10.679 4.751 -8.098 1.00 95.25 72 ILE A N 1
ATOM 582 C CA . ILE A 1 72 ? 9.255 4.743 -8.458 1.00 95.25 72 ILE A CA 1
ATOM 583 C C . ILE A 1 72 ? 8.449 5.540 -7.436 1.00 95.25 72 ILE A C 1
ATOM 585 O O . ILE A 1 72 ? 7.647 6.409 -7.796 1.00 95.25 72 ILE A O 1
ATOM 589 N N . MET A 1 73 ? 8.685 5.281 -6.149 1.00 96.62 73 MET A N 1
ATOM 590 C CA . MET A 1 73 ? 7.949 5.899 -5.055 1.00 96.62 73 MET A CA 1
ATOM 591 C C . MET A 1 73 ? 8.243 7.396 -4.901 1.00 96.62 73 MET A C 1
ATOM 593 O O . MET A 1 73 ? 7.417 8.109 -4.325 1.00 96.62 73 MET A O 1
ATOM 597 N N . GLN A 1 74 ? 9.318 7.939 -5.487 1.00 95.19 74 GLN A N 1
ATOM 598 C CA . GLN A 1 74 ? 9.513 9.395 -5.552 1.00 95.19 74 GLN A CA 1
ATOM 599 C C . GLN A 1 74 ? 8.370 10.113 -6.276 1.00 95.19 74 GLN A C 1
ATOM 601 O O . GLN A 1 74 ? 8.089 11.273 -5.957 1.00 95.19 74 GLN A O 1
ATOM 606 N N . ASN A 1 75 ? 7.672 9.428 -7.185 1.00 94.75 75 ASN A N 1
ATOM 607 C CA . ASN A 1 75 ? 6.498 9.976 -7.853 1.00 94.75 75 ASN A CA 1
ATOM 608 C C . ASN A 1 75 ? 5.292 10.112 -6.915 1.00 94.75 75 ASN A C 1
ATOM 610 O O . ASN A 1 75 ? 4.448 10.967 -7.166 1.00 94.75 75 ASN A O 1
ATOM 614 N N . TYR A 1 76 ? 5.224 9.338 -5.828 1.00 96.81 76 TYR A N 1
ATOM 615 C CA . TYR A 1 76 ? 4.045 9.182 -4.964 1.00 96.81 76 TYR A CA 1
ATOM 616 C C . TYR A 1 76 ? 4.245 9.786 -3.565 1.00 96.81 76 TYR A C 1
ATOM 618 O O . TYR A 1 76 ? 3.742 9.281 -2.560 1.00 96.81 76 TYR A O 1
ATOM 626 N N . LYS A 1 77 ? 5.069 10.835 -3.444 1.00 96.50 77 LYS A N 1
ATOM 627 C CA . LYS A 1 77 ? 5.434 11.422 -2.139 1.00 96.50 77 LYS A CA 1
ATOM 628 C C . LYS A 1 77 ? 4.221 11.914 -1.345 1.00 96.50 77 LYS A C 1
ATOM 630 O O . LYS A 1 77 ? 4.222 11.822 -0.118 1.00 96.50 77 LYS A O 1
ATOM 635 N N . ASN A 1 78 ? 3.208 12.454 -2.019 1.00 96.75 78 ASN A N 1
ATOM 636 C CA . ASN A 1 78 ? 2.015 12.980 -1.359 1.00 96.75 78 ASN A CA 1
ATOM 637 C C . ASN A 1 78 ? 1.107 11.845 -0.885 1.00 96.75 78 ASN A C 1
ATOM 639 O O . ASN A 1 78 ? 0.662 11.853 0.262 1.00 96.75 78 ASN A O 1
ATOM 643 N N . GLU A 1 79 ? 0.915 10.831 -1.724 1.00 97.38 79 GLU A N 1
ATOM 644 C CA . GLU A 1 79 ? 0.108 9.653 -1.425 1.00 97.38 79 GLU A CA 1
ATOM 645 C C . GLU A 1 79 ? 0.724 8.850 -0.274 1.00 97.38 79 GLU A C 1
ATOM 647 O O . GLU A 1 79 ? 0.008 8.433 0.629 1.00 97.38 79 GLU A O 1
ATOM 652 N N . GLN A 1 80 ? 2.056 8.719 -0.224 1.00 97.69 80 GLN A N 1
ATOM 653 C CA . GLN A 1 80 ? 2.760 8.094 0.902 1.00 97.69 80 GLN A CA 1
ATOM 654 C C . GLN A 1 80 ? 2.540 8.844 2.221 1.00 97.69 80 GLN A C 1
ATOM 656 O O . GLN A 1 80 ? 2.259 8.231 3.252 1.00 97.69 80 GLN A O 1
ATOM 661 N N . LYS A 1 81 ? 2.641 10.181 2.204 1.00 97.94 81 LYS A N 1
ATOM 662 C CA . LYS A 1 81 ? 2.369 11.009 3.391 1.00 97.94 81 LYS A CA 1
ATOM 663 C C . LYS A 1 81 ? 0.921 10.851 3.851 1.00 97.94 81 LYS A C 1
ATOM 665 O O . LYS A 1 81 ? 0.680 10.706 5.049 1.00 97.94 81 LYS A O 1
ATOM 670 N N . ARG A 1 82 ? -0.025 10.854 2.907 1.00 97.81 82 ARG A N 1
ATOM 671 C CA . ARG A 1 82 ? -1.452 10.673 3.184 1.00 97.81 82 ARG A CA 1
ATOM 672 C C . ARG A 1 82 ? -1.742 9.285 3.749 1.00 97.81 82 ARG A C 1
ATOM 674 O O . ARG A 1 82 ? -2.378 9.205 4.792 1.00 97.81 82 ARG A O 1
ATOM 681 N N . LEU A 1 83 ? -1.219 8.223 3.133 1.00 98.19 83 LEU A N 1
ATOM 682 C CA . LEU A 1 83 ? -1.336 6.843 3.611 1.00 98.19 83 LEU A CA 1
ATOM 683 C C . LEU A 1 83 ? -0.829 6.712 5.047 1.00 98.19 83 LEU A C 1
ATOM 685 O O . LEU A 1 83 ? -1.534 6.166 5.890 1.00 98.19 83 LEU A O 1
ATOM 689 N N . LYS A 1 84 ? 0.363 7.250 5.336 1.00 98.25 84 LYS A N 1
ATOM 690 C CA . LYS A 1 84 ? 0.948 7.221 6.680 1.00 98.25 84 LYS A CA 1
ATOM 691 C C . LYS A 1 84 ? 0.063 7.944 7.697 1.00 98.25 84 LYS A C 1
ATOM 693 O O . LYS A 1 84 ? -0.264 7.369 8.729 1.00 98.25 84 LYS A O 1
ATOM 698 N N . SER A 1 85 ? -0.350 9.176 7.400 1.00 98.06 85 SER A N 1
ATOM 699 C CA . SER A 1 85 ? -1.194 9.969 8.305 1.00 98.06 85 SER A CA 1
ATOM 700 C C . SER A 1 85 ? -2.571 9.333 8.532 1.00 98.06 85 SER A C 1
ATOM 702 O O . SER A 1 85 ? -3.069 9.299 9.658 1.00 98.06 85 SER A O 1
ATOM 704 N N . GLN A 1 86 ? -3.182 8.787 7.479 1.00 97.50 86 GLN A N 1
ATOM 705 C CA . GLN A 1 86 ? -4.457 8.084 7.571 1.00 97.50 86 GLN A CA 1
ATOM 706 C C . GLN A 1 86 ? -4.319 6.795 8.397 1.00 97.50 86 GLN A C 1
ATOM 708 O O . GLN A 1 86 ? -5.160 6.540 9.258 1.00 97.50 86 GLN A O 1
ATOM 713 N N . ALA A 1 87 ? -3.233 6.040 8.209 1.00 97.56 87 ALA A N 1
ATOM 714 C CA . ALA A 1 87 ? -2.935 4.837 8.982 1.00 97.56 87 ALA A CA 1
ATOM 715 C C . ALA A 1 87 ? -2.740 5.135 10.472 1.00 97.56 87 ALA A C 1
ATOM 717 O O . ALA A 1 87 ? -3.288 4.431 11.314 1.00 97.56 87 ALA A O 1
ATOM 718 N N . GLU A 1 88 ? -2.011 6.203 10.805 1.00 96.94 88 GLU A N 1
ATOM 719 C CA . GLU A 1 88 ? -1.820 6.655 12.188 1.00 96.94 88 GLU A CA 1
ATOM 720 C C . GLU A 1 88 ? -3.153 7.037 12.847 1.00 96.94 88 GLU A C 1
ATOM 722 O O . GLU A 1 88 ? -3.400 6.676 13.997 1.00 96.94 88 GLU A O 1
ATOM 727 N N . ARG A 1 89 ? -4.040 7.720 12.113 1.00 96.25 89 ARG A N 1
ATOM 728 C CA . ARG A 1 89 ? -5.357 8.128 12.620 1.00 96.25 89 ARG A CA 1
ATOM 729 C C . ARG A 1 89 ? -6.330 6.958 12.784 1.00 96.25 89 ARG A C 1
ATOM 731 O O . ARG A 1 89 ? -7.120 6.965 13.724 1.00 96.25 89 ARG A O 1
ATOM 738 N N . LEU A 1 90 ? -6.323 6.001 11.857 1.00 95.62 90 LEU A N 1
ATOM 739 C CA . LEU A 1 90 ? -7.301 4.90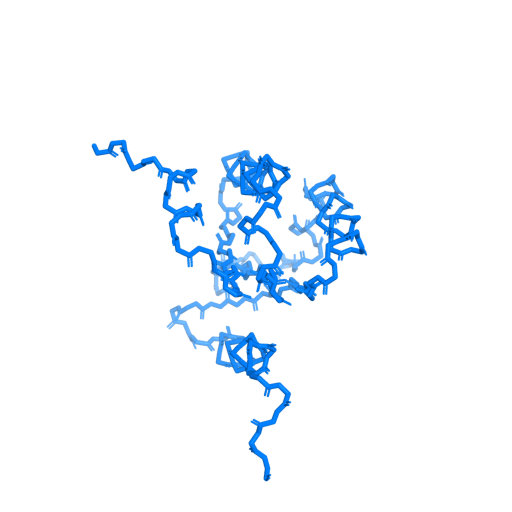5 11.812 1.00 95.62 90 LEU A CA 1
ATOM 740 C C . LEU A 1 90 ? -6.794 3.600 12.442 1.00 95.62 90 LEU A C 1
ATOM 742 O O . LEU A 1 90 ? -7.590 2.704 12.706 1.00 95.62 90 LEU A O 1
ATOM 746 N N . GLY A 1 91 ? -5.496 3.491 12.720 1.00 95.56 91 GLY A N 1
ATOM 747 C CA . GLY A 1 91 ? -4.894 2.357 13.421 1.00 95.56 91 GLY A CA 1
ATOM 748 C C . GLY A 1 91 ? -4.633 1.115 12.562 1.00 95.56 91 GLY A C 1
ATOM 749 O O . GLY A 1 91 ? -4.303 0.065 13.116 1.00 95.56 91 GLY A O 1
ATOM 750 N N . TYR A 1 92 ? -4.753 1.198 11.233 1.00 97.00 92 TYR A N 1
ATOM 751 C CA . TYR A 1 92 ? -4.384 0.090 10.347 1.00 97.00 92 TYR A CA 1
ATOM 752 C C . TYR A 1 92 ? -2.875 0.067 10.068 1.00 97.00 92 TYR A C 1
ATOM 754 O O . TYR A 1 92 ? -2.194 1.092 10.081 1.00 97.00 92 TYR A O 1
ATOM 762 N N . LYS A 1 93 ? -2.328 -1.116 9.773 1.00 97.81 93 LYS A N 1
ATOM 763 C CA . LYS A 1 93 ? -0.936 -1.262 9.324 1.00 97.81 93 LYS A CA 1
ATOM 764 C C . LYS A 1 93 ? -0.823 -1.003 7.829 1.00 97.81 93 LYS A C 1
ATOM 766 O O . LYS A 1 93 ? -1.692 -1.416 7.067 1.00 97.81 93 LYS A O 1
ATOM 771 N N . TRP A 1 94 ? 0.279 -0.417 7.391 1.00 98.06 94 TRP A N 1
ATOM 772 C CA . TRP A 1 94 ? 0.545 -0.226 5.971 1.00 98.06 94 TRP A CA 1
ATOM 773 C C . TRP A 1 94 ? 1.953 -0.661 5.601 1.00 98.06 94 TRP A C 1
ATOM 775 O O . TRP A 1 94 ? 2.844 -0.704 6.449 1.00 98.06 94 TRP A O 1
ATOM 785 N N . GLU A 1 95 ? 2.122 -1.009 4.332 1.00 97.81 95 GLU A N 1
ATOM 786 C CA . GLU A 1 95 ? 3.400 -1.416 3.764 1.00 97.81 95 GLU A CA 1
ATOM 787 C C . GLU A 1 95 ? 3.395 -1.202 2.257 1.00 97.81 95 GLU A C 1
ATOM 789 O O . GLU A 1 95 ? 2.349 -1.308 1.618 1.00 97.81 95 GLU A O 1
ATOM 794 N N . ILE A 1 96 ? 4.568 -0.913 1.703 1.00 98.06 96 ILE A N 1
ATOM 795 C CA . ILE A 1 96 ? 4.793 -0.797 0.267 1.00 98.06 96 ILE A CA 1
ATOM 796 C C . ILE A 1 96 ? 5.960 -1.719 -0.065 1.00 98.06 96 ILE A C 1
ATOM 798 O O . ILE A 1 96 ? 7.011 -1.623 0.566 1.00 98.06 96 ILE A O 1
ATOM 802 N N . ALA A 1 97 ? 5.764 -2.622 -1.017 1.00 97.25 97 ALA A N 1
ATOM 803 C CA . ALA A 1 97 ? 6.796 -3.539 -1.479 1.00 97.25 97 ALA A CA 1
ATOM 804 C C . ALA A 1 97 ? 6.778 -3.636 -3.003 1.00 97.25 97 ALA A C 1
ATOM 806 O O . ALA A 1 97 ? 5.768 -3.340 -3.639 1.00 97.25 97 ALA A O 1
ATOM 807 N N . GLU A 1 98 ? 7.884 -4.088 -3.581 1.00 96.12 98 GLU A N 1
ATOM 808 C CA . GLU A 1 98 ? 7.963 -4.447 -4.993 1.00 96.12 98 GLU A CA 1
ATOM 809 C C . GLU A 1 98 ? 7.734 -5.945 -5.209 1.00 96.12 98 GLU A C 1
ATOM 811 O O . GLU A 1 98 ? 7.996 -6.779 -4.337 1.00 96.12 98 GLU A O 1
ATOM 816 N N . GLY A 1 99 ? 7.270 -6.302 -6.401 1.00 95.12 99 GLY A N 1
ATOM 817 C CA . GLY A 1 99 ? 7.177 -7.693 -6.802 1.00 95.12 99 GLY A CA 1
ATOM 818 C C . GLY A 1 99 ? 6.794 -7.880 -8.258 1.00 95.12 99 GLY A C 1
ATOM 819 O O . GLY A 1 99 ? 6.493 -6.941 -8.991 1.00 95.12 99 GLY A O 1
ATOM 820 N N . SER A 1 100 ? 6.790 -9.138 -8.670 1.00 94.88 100 SER A N 1
ATOM 821 C CA . SER A 1 100 ? 6.371 -9.557 -9.998 1.00 94.88 100 SER A CA 1
ATOM 822 C C . SER A 1 100 ? 5.451 -10.752 -9.855 1.00 94.88 100 SER A C 1
ATOM 824 O O . SER A 1 100 ? 5.858 -11.818 -9.390 1.00 94.88 100 SER A O 1
ATOM 826 N N . ILE A 1 101 ? 4.194 -10.574 -10.257 1.00 93.50 101 ILE A N 1
ATOM 827 C CA . ILE A 1 101 ? 3.205 -11.656 -10.260 1.00 93.50 101 ILE A CA 1
ATOM 828 C C . ILE A 1 101 ? 3.618 -12.762 -11.236 1.00 93.50 101 ILE A C 1
ATOM 830 O O . ILE A 1 101 ? 3.501 -13.936 -10.898 1.00 93.50 101 ILE A O 1
ATOM 834 N N . THR A 1 102 ? 4.170 -12.403 -12.398 1.00 93.62 102 THR A N 1
ATOM 835 C CA . THR A 1 102 ? 4.589 -13.360 -13.434 1.00 93.62 102 THR A CA 1
ATOM 836 C C . THR A 1 102 ? 5.681 -14.306 -12.937 1.00 93.62 102 THR A C 1
ATOM 838 O O . THR A 1 102 ? 5.621 -15.507 -13.187 1.00 93.62 102 THR A O 1
ATOM 841 N N . SER A 1 103 ? 6.670 -13.780 -12.208 1.00 93.56 103 SER A N 1
ATOM 842 C CA . SER A 1 103 ? 7.795 -14.566 -11.678 1.00 93.56 103 SER A CA 1
ATOM 843 C C . SER A 1 103 ? 7.608 -15.016 -10.223 1.00 93.56 103 SER A C 1
ATOM 845 O O . SER A 1 103 ? 8.473 -15.695 -9.672 1.00 93.56 103 SER A O 1
ATOM 847 N N . ASN A 1 104 ? 6.503 -14.621 -9.579 1.00 93.31 104 ASN A N 1
ATOM 848 C CA . ASN A 1 104 ? 6.247 -14.760 -8.140 1.00 93.31 104 ASN A CA 1
ATOM 849 C C . ASN A 1 104 ? 7.325 -14.113 -7.232 1.00 93.31 104 ASN A C 1
ATOM 851 O O . ASN A 1 104 ? 7.387 -14.386 -6.029 1.00 93.31 104 ASN A O 1
ATOM 855 N N . ARG A 1 105 ? 8.180 -13.229 -7.769 1.00 93.12 105 ARG A N 1
ATOM 856 C CA . ARG A 1 105 ? 9.193 -12.506 -6.985 1.00 93.12 105 ARG A CA 1
ATOM 857 C C . ARG A 1 105 ? 8.504 -11.551 -6.007 1.00 93.12 105 ARG A C 1
ATOM 859 O O . ARG A 1 105 ? 7.668 -10.752 -6.416 1.00 93.12 105 ARG A O 1
ATOM 866 N N . GLY A 1 106 ? 8.838 -11.639 -4.718 1.00 92.38 106 GLY A N 1
ATOM 867 C CA . GLY A 1 106 ? 8.306 -10.769 -3.653 1.00 92.38 106 GLY A CA 1
ATOM 868 C C . GLY A 1 106 ? 6.847 -11.036 -3.248 1.00 92.38 106 GLY A C 1
ATOM 869 O O . GLY A 1 106 ? 6.483 -10.817 -2.095 1.00 92.38 106 GLY A O 1
ATOM 870 N N . VAL A 1 107 ? 6.025 -11.598 -4.141 1.00 95.12 107 VAL A N 1
ATOM 871 C CA . VAL A 1 107 ? 4.574 -11.774 -3.954 1.00 95.12 107 VAL A CA 1
ATOM 872 C C . VAL A 1 107 ? 4.234 -12.710 -2.796 1.00 95.12 107 VAL A C 1
ATOM 874 O O . VAL A 1 107 ? 3.399 -12.373 -1.959 1.00 95.12 107 VAL A O 1
ATOM 877 N N . THR A 1 108 ? 4.871 -13.881 -2.714 1.00 95.06 108 THR A N 1
ATOM 878 C CA . THR A 1 108 ? 4.510 -14.892 -1.703 1.00 95.06 108 THR A CA 1
ATOM 879 C C . THR A 1 108 ? 4.719 -14.381 -0.274 1.00 95.06 108 THR A C 1
ATOM 881 O O . THR A 1 108 ? 3.825 -14.507 0.565 1.00 95.06 108 THR A O 1
ATOM 884 N N . GLU A 1 109 ? 5.873 -13.780 0.015 1.00 94.81 109 GLU A N 1
ATOM 885 C CA . GLU A 1 109 ? 6.173 -13.260 1.355 1.00 94.81 109 GLU A CA 1
ATOM 886 C C . GLU A 1 109 ? 5.329 -12.027 1.690 1.00 94.81 109 GLU A C 1
ATOM 888 O O . GLU A 1 109 ? 4.802 -11.921 2.801 1.00 94.81 109 GLU A O 1
ATOM 893 N N . PHE A 1 110 ? 5.099 -11.154 0.707 1.00 96.56 110 PHE A N 1
ATOM 894 C CA . PHE A 1 110 ? 4.210 -10.008 0.860 1.00 96.56 110 PHE A CA 1
ATOM 895 C C . PHE A 1 110 ? 2.777 -10.433 1.214 1.00 96.56 110 PHE A C 1
ATOM 897 O O . PHE A 1 110 ? 2.196 -9.945 2.185 1.00 96.56 110 PHE A O 1
ATOM 904 N N . MET A 1 111 ? 2.231 -11.419 0.498 1.00 96.69 111 MET A N 1
ATOM 905 C CA . MET A 1 111 ? 0.889 -11.945 0.755 1.00 96.69 111 MET A CA 1
ATOM 906 C C . MET A 1 111 ? 0.786 -12.657 2.103 1.00 96.69 111 MET A C 1
ATOM 908 O O . MET A 1 111 ? -0.196 -12.460 2.821 1.00 96.69 111 MET A O 1
ATOM 912 N N . LYS A 1 112 ? 1.800 -13.440 2.499 1.00 95.81 112 LYS A N 1
ATOM 913 C CA . LYS A 1 112 ? 1.850 -14.033 3.845 1.00 95.81 112 LYS A CA 1
ATOM 914 C C . LYS A 1 112 ? 1.779 -12.951 4.918 1.00 95.81 112 LYS A C 1
ATOM 916 O O . LYS A 1 112 ? 1.005 -13.085 5.864 1.00 95.81 112 LYS A O 1
ATOM 921 N N . LYS A 1 113 ? 2.553 -11.873 4.775 1.00 95.94 113 LYS A N 1
ATOM 922 C CA . LYS A 1 113 ? 2.576 -10.760 5.732 1.00 95.94 113 LYS A CA 1
ATOM 923 C C . LYS A 1 113 ? 1.245 -10.009 5.788 1.00 95.94 113 LYS A C 1
ATOM 925 O O . LYS A 1 113 ? 0.747 -9.747 6.888 1.00 95.94 113 LYS A O 1
ATOM 930 N N . PHE A 1 114 ? 0.637 -9.744 4.631 1.00 96.75 114 PHE A N 1
ATOM 931 C CA . PHE A 1 114 ? -0.694 -9.149 4.537 1.00 96.75 114 PHE A CA 1
ATOM 932 C C . PHE A 1 114 ? -1.734 -10.012 5.263 1.00 96.75 114 PHE A C 1
ATOM 934 O O . PHE A 1 114 ? -2.358 -9.554 6.217 1.00 96.75 114 PHE A O 1
ATOM 941 N N . ILE A 1 115 ? -1.849 -11.295 4.906 1.00 95.62 115 ILE A N 1
ATOM 942 C CA . ILE A 1 115 ? -2.824 -12.221 5.506 1.00 95.62 115 ILE A CA 1
ATOM 943 C C . ILE A 1 115 ? -2.589 -12.377 7.013 1.00 95.62 115 ILE A C 1
ATOM 945 O O . ILE A 1 115 ? -3.540 -12.335 7.793 1.00 95.62 115 ILE A O 1
ATOM 949 N N . ASN A 1 116 ? -1.334 -12.515 7.448 1.00 94.62 116 ASN A N 1
ATOM 950 C CA . ASN A 1 116 ? -0.996 -12.612 8.869 1.00 94.62 116 ASN A CA 1
ATOM 951 C C . ASN A 1 116 ? -1.399 -11.358 9.652 1.00 94.62 116 ASN A C 1
ATOM 953 O O . ASN A 1 116 ? -1.787 -11.473 10.811 1.00 94.62 116 ASN A O 1
ATOM 957 N N . THR A 1 117 ? -1.362 -10.178 9.029 1.00 95.12 117 THR A N 1
ATOM 958 C CA . THR A 1 117 ? -1.831 -8.933 9.653 1.00 95.12 117 THR A CA 1
ATOM 959 C C . THR A 1 117 ? -3.347 -8.918 9.859 1.00 95.12 117 THR A C 1
ATOM 961 O O . THR A 1 117 ? -3.833 -8.304 10.809 1.00 95.12 117 THR A O 1
ATOM 964 N N . LEU A 1 118 ? -4.105 -9.614 9.009 1.00 93.69 118 LEU A N 1
ATOM 965 C CA . LEU A 1 118 ? -5.566 -9.671 9.105 1.00 93.69 118 LEU A CA 1
ATOM 966 C C . LEU A 1 118 ? -6.069 -10.648 10.170 1.00 93.69 118 LEU A C 1
ATOM 968 O O . LEU A 1 118 ? -7.198 -10.485 10.659 1.00 93.69 118 LEU A O 1
ATOM 972 N N . ARG A 1 119 ? -5.242 -11.642 10.530 1.00 87.38 119 ARG A N 1
ATOM 973 C CA . ARG A 1 119 ? -5.600 -12.687 11.495 1.00 87.38 119 ARG A CA 1
ATOM 974 C C . ARG A 1 119 ? -6.098 -12.065 12.809 1.00 87.38 119 ARG A C 1
ATOM 976 O O . ARG A 1 119 ? -5.513 -11.093 13.295 1.00 87.38 119 ARG A O 1
ATOM 983 N N . PRO A 1 120 ? -7.196 -12.579 13.389 1.00 75.94 120 PRO A N 1
ATOM 984 C CA . PRO A 1 120 ? -7.611 -12.202 14.734 1.00 75.94 120 PRO A CA 1
ATOM 985 C C . PRO A 1 120 ? -6.467 -12.440 15.725 1.00 75.94 120 PRO A C 1
ATOM 987 O O . PRO A 1 120 ? -5.749 -13.436 15.626 1.00 75.94 120 PRO A O 1
ATOM 990 N N . ALA A 1 121 ? -6.295 -11.536 16.687 1.00 64.06 121 ALA A N 1
ATOM 991 C CA . ALA A 1 121 ? -5.418 -11.779 17.824 1.00 64.06 121 ALA A CA 1
ATOM 992 C C . ALA A 1 121 ? -6.090 -12.819 18.739 1.00 64.06 121 ALA A C 1
ATOM 994 O O . ALA A 1 121 ? -6.752 -12.456 19.703 1.00 64.06 121 ALA A O 1
ATOM 995 N N . GLY A 1 122 ? -5.994 -14.101 18.382 1.00 53.88 122 GLY A N 1
ATOM 996 C CA . GLY A 1 122 ? -6.561 -15.196 19.166 1.00 53.88 122 GLY A CA 1
ATOM 997 C C . GLY A 1 122 ? -7.054 -16.358 18.314 1.00 53.88 122 GLY A C 1
ATOM 998 O O . GLY A 1 122 ? -8.218 -16.393 17.953 1.00 53.88 122 GLY A O 1
ATOM 999 N N . GLU A 1 123 ? -6.143 -17.277 18.007 1.00 42.94 123 GLU A N 1
ATOM 1000 C CA . GLU A 1 123 ? -6.320 -18.731 18.145 1.00 42.94 123 GLU A CA 1
ATOM 1001 C C . GLU A 1 123 ? -4.897 -19.313 18.170 1.00 42.94 123 GLU A C 1
ATOM 1003 O O . GLU A 1 123 ? -4.283 -19.628 17.149 1.00 42.94 123 GLU A O 1
ATOM 1008 N N . LYS A 1 124 ? -4.317 -19.290 19.370 1.00 41.19 124 LYS A N 1
ATOM 1009 C CA . LYS A 1 124 ? -3.239 -20.180 19.791 1.00 41.19 124 LYS A CA 1
ATOM 1010 C C . LYS A 1 124 ? -3.817 -21.077 20.869 1.00 41.19 124 LYS A C 1
ATOM 1012 O O . LYS A 1 124 ? -4.616 -20.535 21.666 1.00 41.19 124 LYS A O 1
#

pLDDT: mean 92.33, std 10.49, range [41.19, 98.44]

Foldseek 3Di:
DPDPVLVVLLVCLDQEAEAEAELPDLVVRLVVLVVVLVSLVVRVVSLLNHAEYEYEDEDPVPDPPPDDPVNSCVSVVPSVVSVVVSCVVNVHDYYYYYYYPVVCGPVPVSVVVRVVSSDPPDDD

Sequence (124 aa):
WETDWIELFRGARPNGILFMLDQTDPFLQKDALNFVLQMIDDEPVAAKSLKAFYILVNKSDVWGDDTTLDEIMQNYKNEQKRLKSQAERLGYKWEIAEGSITSNRGVTEFMKKFINTLRPAGEK

Secondary structure (DSSP, 8-state):
----HHHHHHHH--SEEEEEEETT-HHHHHHHHHHHHHHHHH-HHHHTT--EEEEEEE-TTSS-TT--HHHHHGGGHHHHHHHHHHHHHH--EEEEEE-BTTTTBTHHHHHHHHHHHHS-S---

Radius of gyration: 15.06 Å; chains: 1; bounding box: 40×33×36 Å